Protein AF-A0A8X7CU73-F1 (afdb_monomer)

Radius of gyration: 29.03 Å; Cα contacts (8 Å, |Δi|>4): 197; chains: 1; bounding box: 51×35×85 Å

InterPro domains:
  IPR000742 EGF-like domain [PS00022] (88-99)
  IPR000742 EGF-like domain [PS50026] (62-100)

Secondary structure (DSSP, 8-state):
------S-TTSSSTTSS--S-----THHHHHHHHHHHHHHHHHHHHHHHHHHHHHHHHHHHHTTB-SSGGGSGGG-EEEE-GGG-EEEEPPTTEESGGG-EEHHHHSHHHHT-S-TTEEEEEETTTTEEEEEESSTTEEEETTTTEEEE--

Structure (mmCIF, N/CA/C/O backbone):
data_AF-A0A8X7CU73-F1
#
_entry.id   AF-A0A8X7CU73-F1
#
loop_
_atom_site.group_PDB
_atom_site.id
_atom_site.type_symbol
_atom_site.label_atom_id
_atom_site.label_alt_id
_atom_site.label_comp_id
_atom_site.label_asym_id
_atom_site.label_entity_id
_atom_site.label_seq_id
_atom_site.pdbx_PDB_ins_code
_atom_site.Cartn_x
_atom_site.Cartn_y
_atom_site.Cartn_z
_atom_site.occupancy
_atom_site.B_iso_or_equiv
_atom_site.auth_seq_id
_atom_site.auth_comp_id
_atom_site.auth_asym_id
_atom_site.auth_atom_id
_atom_site.pdbx_PDB_model_num
ATOM 1 N N . MET A 1 1 ? -25.311 -23.211 -17.246 1.00 34.22 1 MET A N 1
ATOM 2 C CA . MET A 1 1 ? -26.170 -22.851 -18.395 1.00 34.22 1 MET A CA 1
ATOM 3 C C . MET A 1 1 ? -25.416 -21.879 -19.293 1.00 34.22 1 MET A C 1
ATOM 5 O O . MET A 1 1 ? -25.213 -20.735 -18.927 1.00 34.22 1 MET A O 1
ATOM 9 N N . THR A 1 2 ? -24.898 -22.429 -20.390 1.00 40.47 2 THR A N 1
ATOM 10 C CA . THR A 1 2 ? -24.797 -21.884 -21.756 1.00 40.47 2 THR A CA 1
ATOM 11 C C . THR A 1 2 ? -24.941 -20.373 -21.973 1.00 40.47 2 THR A C 1
ATOM 13 O O . THR A 1 2 ? -26.011 -19.825 -21.729 1.00 40.47 2 THR A O 1
ATOM 16 N N . ARG A 1 3 ? -23.939 -19.770 -22.636 1.00 36.81 3 ARG A N 1
ATOM 17 C CA . ARG A 1 3 ? -24.092 -19.099 -23.950 1.00 36.81 3 ARG A CA 1
ATOM 18 C C . ARG A 1 3 ? -22.731 -18.631 -24.509 1.00 36.81 3 ARG A C 1
ATOM 20 O O . ARG A 1 3 ? -22.297 -17.511 -24.293 1.00 36.81 3 ARG A O 1
ATOM 27 N N . LYS A 1 4 ? -22.077 -19.528 -25.262 1.00 43.75 4 LYS A N 1
ATOM 28 C CA . LYS A 1 4 ? -21.361 -19.181 -26.509 1.00 43.75 4 LYS A CA 1
ATOM 29 C C . LYS A 1 4 ? -22.428 -18.823 -27.547 1.00 43.75 4 LYS A C 1
ATOM 31 O O . LYS A 1 4 ? -23.429 -19.532 -27.531 1.00 43.75 4 LYS A O 1
ATOM 36 N N . ILE A 1 5 ? -22.202 -17.791 -28.376 1.00 42.88 5 ILE A N 1
ATOM 37 C CA . ILE A 1 5 ? -22.985 -17.248 -29.531 1.00 42.88 5 ILE A CA 1
ATOM 38 C C . ILE A 1 5 ? -22.740 -15.717 -29.436 1.00 42.88 5 ILE A C 1
ATOM 40 O O . ILE A 1 5 ? -23.030 -15.150 -28.395 1.00 42.88 5 ILE A O 1
ATOM 44 N N . PHE A 1 6 ? -22.157 -14.953 -30.368 1.00 39.16 6 PHE A N 1
ATOM 45 C CA . PHE A 1 6 ? -22.254 -14.985 -31.826 1.00 39.16 6 PHE A CA 1
ATOM 46 C C . PHE A 1 6 ? -21.357 -13.877 -32.427 1.00 39.16 6 PHE A C 1
ATOM 48 O O . PHE A 1 6 ? -21.824 -12.761 -32.606 1.00 39.16 6 PHE A O 1
ATOM 55 N N . VAL A 1 7 ? -20.080 -14.116 -32.733 1.00 41.81 7 VAL A N 1
ATOM 56 C CA . VAL A 1 7 ? -19.318 -13.175 -33.583 1.00 41.81 7 VAL A CA 1
ATOM 57 C C . VAL A 1 7 ? -18.258 -13.952 -34.357 1.00 41.81 7 VAL A C 1
ATOM 59 O O . VAL A 1 7 ? -17.127 -14.011 -33.906 1.00 41.81 7 VAL A O 1
ATOM 62 N N . HIS A 1 8 ? -18.626 -14.602 -35.470 1.00 37.03 8 HIS A N 1
ATOM 63 C CA . HIS A 1 8 ? -17.749 -14.718 -36.658 1.00 37.03 8 HIS A CA 1
ATOM 64 C C . HIS A 1 8 ? -18.391 -15.443 -37.862 1.00 37.03 8 HIS A C 1
ATOM 66 O O . HIS A 1 8 ? -17.722 -16.135 -38.624 1.00 37.03 8 HIS A O 1
ATOM 72 N N . THR A 1 9 ? -19.693 -15.283 -38.103 1.00 43.84 9 THR A N 1
ATOM 73 C CA . THR A 1 9 ? -20.352 -15.810 -39.317 1.00 43.84 9 THR A CA 1
ATOM 74 C C . THR A 1 9 ? -20.100 -14.977 -40.586 1.00 43.84 9 THR A C 1
ATOM 76 O O . THR A 1 9 ? -20.702 -15.252 -41.616 1.00 43.84 9 THR A O 1
ATOM 79 N N . CYS A 1 10 ? -19.166 -14.017 -40.573 1.00 44.50 10 CYS A N 1
ATOM 80 C CA . CYS A 1 10 ? -18.809 -13.224 -41.760 1.00 44.50 10 CYS A CA 1
ATOM 81 C C . CYS A 1 10 ? -17.566 -13.721 -42.525 1.00 44.50 10 CYS A C 1
ATOM 83 O O . CYS A 1 10 ? -17.290 -13.213 -43.606 1.00 44.50 10 CYS A O 1
ATOM 85 N N . ALA A 1 11 ? -16.818 -14.712 -42.024 1.00 43.53 11 ALA A N 1
ATOM 86 C CA . ALA A 1 11 ? -15.550 -15.122 -42.648 1.00 43.53 11 ALA A CA 1
ATOM 87 C C . ALA A 1 11 ? -15.681 -16.210 -43.736 1.00 43.53 11 ALA A C 1
ATOM 89 O O . ALA A 1 11 ? -14.751 -16.417 -44.508 1.00 43.53 11 ALA A O 1
ATOM 90 N N . PHE A 1 12 ? -16.819 -16.905 -43.827 1.00 45.16 12 PHE A N 1
ATOM 91 C CA . PHE A 1 12 ? -16.924 -18.117 -44.655 1.00 45.16 12 PHE A CA 1
ATOM 92 C C . PHE A 1 12 ? -17.413 -17.904 -46.096 1.00 45.16 12 PHE A C 1
ATOM 94 O O . PHE A 1 12 ? -17.335 -18.832 -46.895 1.00 45.16 12 PHE A O 1
ATOM 101 N N . VAL A 1 13 ? -17.871 -16.703 -46.470 1.00 44.31 13 VAL A N 1
ATOM 102 C CA . VAL A 1 13 ? -18.371 -16.439 -47.839 1.00 44.31 13 VAL A CA 1
ATOM 103 C C . VAL A 1 13 ? -17.338 -15.728 -48.726 1.00 44.31 13 VAL A C 1
ATOM 105 O O . VAL A 1 13 ? -17.433 -15.790 -49.947 1.00 44.31 13 VAL A O 1
ATOM 108 N N . PHE A 1 14 ? -16.279 -15.145 -48.157 1.00 40.78 14 PHE A N 1
ATOM 109 C CA . PHE A 1 14 ? -15.217 -14.506 -48.951 1.00 40.78 14 PHE A CA 1
ATOM 110 C C . PHE A 1 14 ? -14.142 -15.472 -49.480 1.00 40.78 14 PHE A C 1
ATOM 112 O O . PHE A 1 14 ? -13.338 -15.084 -50.323 1.00 40.78 14 PHE A O 1
ATOM 119 N N . LEU A 1 15 ? -14.145 -16.739 -49.050 1.00 44.41 15 LEU A N 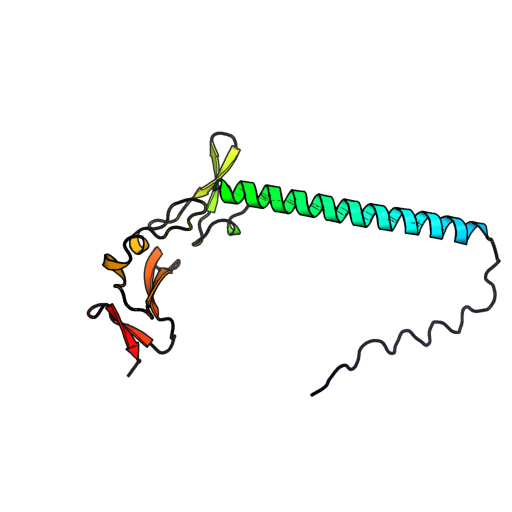1
ATOM 120 C CA . LEU A 1 15 ? -13.150 -17.736 -49.470 1.00 44.41 15 LEU A CA 1
ATOM 121 C C . LEU A 1 15 ? -13.500 -18.490 -50.768 1.00 44.41 15 LEU A C 1
ATOM 123 O O . LEU A 1 15 ? -12.673 -19.255 -51.252 1.00 44.41 15 LEU A O 1
ATOM 127 N N . PHE A 1 16 ? -14.676 -18.274 -51.370 1.00 42.41 16 PHE A N 1
ATOM 128 C CA . PHE A 1 16 ? -15.125 -19.075 -52.522 1.00 42.41 16 PHE A CA 1
ATOM 129 C C . PHE A 1 16 ? -14.980 -18.421 -53.909 1.00 42.41 16 PHE A C 1
ATOM 131 O O . PHE A 1 16 ? -15.326 -19.056 -54.900 1.00 42.41 16 PHE A O 1
ATOM 138 N N . VAL A 1 17 ? -14.440 -17.197 -54.029 1.00 45.66 17 VAL A N 1
ATOM 139 C CA . VAL A 1 17 ? -14.364 -16.484 -55.334 1.00 45.66 17 VAL A CA 1
ATOM 140 C C . VAL A 1 17 ? -12.932 -16.208 -55.828 1.00 45.66 17 VAL A C 1
ATOM 142 O O . VAL A 1 17 ? -12.753 -15.664 -56.908 1.00 45.66 17 VAL A O 1
ATOM 145 N N . ILE A 1 18 ? -11.885 -16.666 -55.133 1.00 47.06 18 ILE A N 1
ATOM 146 C CA . ILE A 1 18 ? -10.487 -16.517 -55.607 1.00 47.06 18 ILE A CA 1
ATOM 147 C C . ILE A 1 18 ? -9.844 -17.866 -55.974 1.00 47.06 18 ILE A C 1
ATOM 149 O O . ILE A 1 18 ? -8.642 -18.056 -55.840 1.00 47.06 18 ILE A O 1
ATOM 153 N N . SER A 1 19 ? -10.648 -18.835 -56.428 1.00 48.00 19 SER A N 1
ATOM 154 C CA . SER A 1 19 ? -10.191 -20.199 -56.752 1.00 48.00 19 SER A CA 1
ATOM 155 C C . SER A 1 19 ? -9.962 -20.453 -58.250 1.00 48.00 19 SER A C 1
ATOM 157 O O . SER A 1 19 ? -10.141 -21.567 -58.735 1.00 48.00 19 SER A O 1
ATOM 159 N N . GLN A 1 20 ? -9.576 -19.434 -59.020 1.00 51.44 20 GLN A N 1
ATOM 160 C CA . GLN A 1 20 ? -9.151 -19.614 -60.413 1.00 51.44 20 GLN A CA 1
ATOM 161 C C . GLN A 1 20 ? -8.046 -18.593 -60.737 1.00 51.44 20 GLN A C 1
ATOM 163 O O . GLN A 1 20 ? -8.340 -17.411 -60.889 1.00 51.44 20 GLN A O 1
ATOM 168 N N . ASN A 1 21 ? -6.804 -19.075 -60.888 1.00 48.81 21 ASN A N 1
ATOM 169 C CA . ASN A 1 21 ? -5.558 -18.367 -61.257 1.00 48.81 21 ASN A CA 1
ATOM 170 C C . ASN A 1 21 ? -4.620 -17.935 -60.116 1.00 48.81 21 ASN A C 1
ATOM 172 O O . ASN A 1 21 ? -4.291 -16.760 -59.973 1.00 48.81 21 ASN A O 1
ATOM 176 N N . ILE A 1 22 ? -4.085 -18.915 -59.381 1.00 52.06 22 ILE A N 1
ATOM 177 C CA . ILE A 1 22 ? -2.779 -18.766 -58.725 1.00 52.06 22 ILE A CA 1
ATOM 178 C C . ILE A 1 22 ? -1.753 -19.476 -59.623 1.00 52.06 22 ILE A C 1
ATOM 180 O O . ILE A 1 22 ? -1.839 -20.698 -59.760 1.00 52.06 22 ILE A O 1
ATOM 184 N N . PRO A 1 23 ? -0.806 -18.769 -60.265 1.00 43.00 23 PRO A N 1
ATOM 185 C CA . PRO A 1 23 ? 0.341 -19.428 -60.872 1.00 43.00 23 PRO A CA 1
ATOM 186 C C . PRO A 1 23 ? 1.142 -20.129 -59.769 1.00 43.00 23 PRO A C 1
ATOM 188 O O . PRO A 1 23 ? 1.604 -19.499 -58.818 1.00 43.00 23 PRO A O 1
ATOM 191 N N . THR A 1 24 ? 1.290 -21.447 -59.886 1.00 54.94 24 THR A N 1
ATOM 192 C CA . THR A 1 24 ? 2.177 -22.261 -59.055 1.00 54.94 24 THR A CA 1
ATOM 193 C C . THR A 1 24 ? 3.620 -21.820 -59.284 1.00 54.94 24 THR A C 1
ATOM 195 O O . THR A 1 24 ? 4.279 -22.288 -60.210 1.00 54.94 24 THR A O 1
ATOM 198 N N . SER A 1 25 ? 4.111 -20.908 -58.450 1.00 49.03 25 SER A N 1
ATOM 199 C CA . SER A 1 25 ? 5.540 -20.653 -58.304 1.00 49.03 25 SER A CA 1
ATOM 200 C C . SER A 1 25 ? 5.956 -21.195 -56.942 1.00 49.03 25 SER A C 1
ATOM 202 O O . SER A 1 25 ? 5.701 -20.567 -55.915 1.00 49.03 25 SER A O 1
ATOM 204 N N . GLY A 1 26 ? 6.541 -22.399 -56.932 1.00 51.88 26 GLY A N 1
ATOM 205 C CA . GLY A 1 26 ? 6.989 -23.103 -55.720 1.00 51.88 26 GLY A CA 1
ATOM 206 C C . GLY A 1 26 ? 7.908 -22.266 -54.822 1.00 51.88 26 GLY A C 1
ATOM 207 O O . GLY A 1 26 ? 7.916 -22.457 -53.618 1.00 51.88 26 GLY A O 1
ATOM 208 N N . ALA A 1 27 ? 8.557 -21.234 -55.368 1.00 50.91 27 ALA A N 1
ATOM 209 C CA . ALA A 1 27 ? 9.389 -20.306 -54.612 1.00 50.91 27 ALA A CA 1
ATOM 210 C C . ALA A 1 27 ? 8.642 -19.502 -53.523 1.00 50.91 27 ALA A C 1
ATOM 212 O O . ALA A 1 27 ? 9.286 -19.031 -52.592 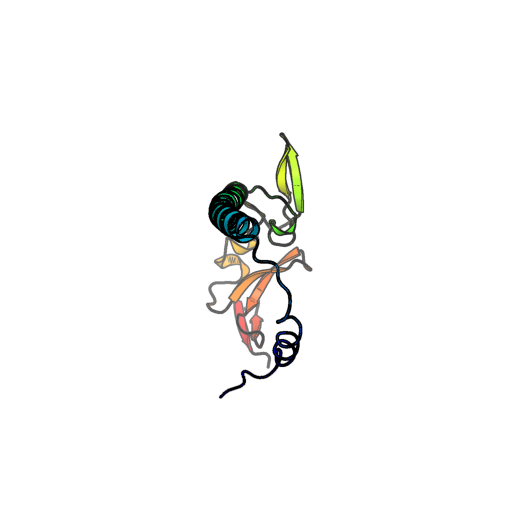1.00 50.91 27 ALA A O 1
ATOM 213 N N . LEU A 1 28 ? 7.317 -19.306 -53.595 1.00 49.19 28 LEU A N 1
ATOM 214 C CA . LEU A 1 28 ? 6.592 -18.568 -52.543 1.00 49.19 28 LEU A CA 1
ATOM 215 C C . LEU A 1 28 ? 6.317 -19.411 -51.284 1.00 49.19 28 LEU A C 1
ATOM 217 O O . LEU A 1 28 ? 6.188 -18.845 -50.202 1.00 49.19 28 LEU A O 1
ATOM 221 N N . ALA A 1 29 ? 6.219 -20.738 -51.420 1.00 54.62 29 ALA A N 1
ATOM 222 C CA . ALA A 1 29 ? 5.916 -21.640 -50.308 1.00 54.62 29 ALA A CA 1
ATOM 223 C C . ALA A 1 29 ? 7.157 -21.911 -49.441 1.00 54.62 29 ALA A C 1
ATOM 225 O O . ALA A 1 29 ? 7.067 -21.813 -48.220 1.00 54.62 29 ALA A O 1
ATOM 226 N N . ASP A 1 30 ? 8.323 -22.131 -50.061 1.00 55.38 30 ASP A N 1
ATOM 227 C CA . ASP A 1 30 ? 9.597 -22.318 -49.348 1.00 55.38 30 ASP A CA 1
ATOM 228 C C . ASP A 1 30 ? 9.980 -21.094 -48.491 1.00 55.38 30 ASP A C 1
ATOM 230 O O . ASP A 1 30 ? 10.398 -21.226 -47.342 1.00 55.38 30 ASP A O 1
ATOM 234 N N . ASN A 1 31 ? 9.758 -19.876 -49.003 1.00 61.31 31 ASN A N 1
ATOM 235 C CA . ASN A 1 31 ? 10.042 -18.643 -48.255 1.00 61.31 31 ASN A CA 1
ATOM 236 C C . ASN A 1 31 ? 9.087 -18.418 -47.065 1.00 61.31 31 ASN A C 1
ATOM 238 O O . ASN A 1 31 ? 9.458 -17.764 -46.089 1.00 61.31 31 ASN A O 1
ATOM 242 N N . LEU A 1 32 ? 7.857 -18.936 -47.136 1.00 64.19 32 LEU A N 1
ATOM 243 C CA . LEU A 1 32 ? 6.865 -18.814 -46.066 1.00 64.19 32 LEU A CA 1
ATOM 244 C C . LEU A 1 32 ? 7.151 -19.792 -44.918 1.00 64.19 32 LEU A C 1
ATOM 246 O O . LEU A 1 32 ? 7.000 -19.425 -43.751 1.00 64.19 32 LEU A O 1
ATOM 250 N N . GLU A 1 33 ? 7.602 -21.005 -45.237 1.00 68.44 33 GLU A N 1
ATOM 251 C CA . GLU A 1 33 ? 7.992 -22.006 -44.239 1.00 68.44 33 GLU A CA 1
ATOM 252 C C . GLU A 1 33 ? 9.257 -21.570 -43.477 1.00 68.44 33 GLU A C 1
ATOM 254 O O . GLU A 1 33 ? 9.290 -21.620 -42.242 1.00 68.44 33 GLU A O 1
ATOM 259 N N . GLU A 1 34 ? 10.246 -20.999 -44.178 1.00 69.12 34 GLU A N 1
ATOM 260 C CA . GLU A 1 34 ? 11.437 -20.422 -43.540 1.00 69.12 34 GLU A CA 1
ATOM 261 C C . GLU A 1 34 ? 11.097 -19.203 -42.657 1.00 69.12 34 GLU A C 1
ATOM 263 O O . GLU A 1 34 ? 11.635 -19.054 -41.554 1.00 69.12 34 GLU A O 1
ATOM 268 N N . ALA A 1 35 ? 10.169 -18.343 -43.091 1.00 73.12 35 ALA A N 1
ATOM 269 C CA . ALA A 1 35 ? 9.705 -17.208 -42.293 1.00 73.12 35 ALA A CA 1
ATOM 270 C C . ALA A 1 35 ? 8.949 -17.657 -41.028 1.00 73.12 35 ALA A C 1
ATOM 272 O O . ALA A 1 35 ? 9.189 -17.114 -39.948 1.00 73.12 35 ALA A O 1
ATOM 273 N N . SER A 1 36 ? 8.091 -18.678 -41.130 1.00 79.50 36 SER A N 1
ATOM 274 C CA . SER A 1 36 ? 7.341 -19.213 -39.985 1.00 79.50 36 SER A CA 1
ATOM 275 C C . SER A 1 36 ? 8.258 -19.827 -38.925 1.00 79.50 36 SER A C 1
ATOM 277 O O . SER A 1 36 ? 8.024 -19.645 -37.729 1.00 79.50 36 SER A O 1
ATOM 279 N N . SER A 1 37 ? 9.328 -20.515 -39.338 1.00 83.44 37 SER A N 1
ATOM 280 C CA . SER A 1 37 ? 10.307 -21.073 -38.399 1.00 83.44 37 SER A CA 1
ATOM 281 C C . SER A 1 37 ? 11.072 -19.981 -37.646 1.00 83.44 37 SER A C 1
ATOM 283 O O . SER A 1 37 ? 11.320 -20.124 -36.449 1.00 83.44 37 SER A O 1
ATOM 285 N N . LYS A 1 38 ? 11.430 -18.880 -38.318 1.00 88.00 38 LYS A N 1
ATOM 286 C CA . LYS A 1 38 ? 12.128 -17.747 -37.686 1.00 88.00 38 LYS A CA 1
ATOM 287 C C . LYS A 1 38 ? 11.233 -16.992 -36.699 1.00 88.00 38 LYS A C 1
ATOM 289 O O . LYS A 1 38 ? 11.726 -16.553 -35.663 1.00 88.00 38 LYS A O 1
ATOM 294 N N . ILE A 1 39 ? 9.932 -16.881 -36.985 1.00 86.00 39 ILE A N 1
ATOM 295 C CA . ILE A 1 39 ? 8.952 -16.256 -36.080 1.00 86.00 39 ILE A CA 1
ATOM 296 C C . ILE A 1 39 ? 8.835 -17.047 -34.770 1.00 86.00 39 ILE A C 1
ATOM 298 O O . ILE A 1 39 ? 8.900 -16.447 -33.704 1.00 86.00 39 ILE A O 1
ATOM 302 N N . SER A 1 40 ? 8.763 -18.380 -34.828 1.00 85.25 40 SER A N 1
ATOM 303 C CA . SER A 1 40 ? 8.662 -19.212 -33.617 1.00 85.25 40 SER A CA 1
ATOM 304 C C . SER A 1 40 ? 9.886 -19.087 -32.695 1.00 85.25 40 SER A C 1
ATOM 306 O O . SER A 1 40 ? 9.739 -19.010 -31.476 1.00 85.25 40 SER A O 1
ATOM 308 N N . ILE A 1 41 ? 11.095 -19.003 -33.263 1.00 85.00 41 ILE A N 1
ATOM 309 C CA . ILE A 1 41 ? 12.327 -18.773 -32.485 1.00 85.00 41 ILE A CA 1
ATOM 310 C C . ILE A 1 41 ? 12.306 -17.378 -31.843 1.00 85.00 41 ILE A C 1
ATOM 312 O O . ILE A 1 41 ? 12.693 -17.221 -30.685 1.00 85.00 41 ILE A O 1
ATOM 316 N N . LEU A 1 42 ? 11.832 -16.367 -32.576 1.00 85.56 42 LEU A N 1
ATOM 317 C CA . LEU A 1 42 ? 11.724 -15.002 -32.068 1.00 85.56 42 LEU A CA 1
ATOM 318 C C . LEU A 1 42 ? 10.725 -14.900 -30.905 1.00 85.56 42 LEU A C 1
ATOM 320 O O . LEU A 1 42 ? 11.029 -14.245 -29.914 1.00 85.56 42 LEU A O 1
ATOM 324 N N . GLU A 1 43 ? 9.575 -15.572 -30.989 1.00 84.06 43 GLU A N 1
ATOM 325 C CA . GLU A 1 43 ? 8.589 -15.620 -29.898 1.00 84.06 43 GLU A CA 1
ATOM 326 C C . GLU A 1 43 ? 9.171 -16.248 -28.622 1.00 84.06 43 GLU A C 1
ATOM 328 O O . GLU A 1 43 ? 8.961 -15.715 -27.534 1.00 84.06 43 GLU A O 1
ATOM 333 N N . SER A 1 44 ? 9.970 -17.315 -28.750 1.00 79.50 44 SER A N 1
ATOM 334 C CA . SER A 1 44 ? 10.657 -17.942 -27.610 1.00 79.50 44 SER A CA 1
ATOM 335 C C . SER A 1 44 ? 11.658 -16.995 -26.938 1.00 79.50 44 SER A C 1
ATOM 337 O O . SER A 1 44 ? 11.681 -16.890 -25.715 1.00 79.50 44 SER A O 1
ATOM 339 N N . LEU A 1 45 ? 12.459 -16.271 -27.725 1.00 80.31 45 LEU A N 1
ATOM 340 C CA . LEU A 1 45 ? 13.430 -15.302 -27.200 1.00 80.31 45 LEU A CA 1
ATOM 341 C C . LEU A 1 45 ? 12.747 -14.086 -26.554 1.00 80.31 45 LEU A C 1
ATOM 343 O O . LEU A 1 45 ? 13.274 -13.500 -25.608 1.00 80.31 45 LEU A O 1
ATOM 347 N N . ILE A 1 46 ? 11.582 -13.676 -27.063 1.00 84.00 46 ILE A N 1
ATOM 348 C CA . ILE A 1 46 ? 10.780 -12.604 -26.459 1.00 84.00 46 ILE A CA 1
ATOM 349 C C . ILE A 1 46 ? 10.270 -13.030 -25.076 1.00 84.00 46 ILE A C 1
ATOM 351 O O . ILE A 1 46 ? 10.303 -12.217 -24.151 1.00 84.00 46 ILE A O 1
ATOM 355 N N . ASP A 1 47 ? 9.838 -14.282 -24.917 1.00 81.62 47 ASP A N 1
ATOM 356 C CA . ASP A 1 47 ? 9.352 -14.796 -23.632 1.00 81.62 47 ASP A CA 1
ATOM 357 C C . ASP A 1 47 ? 10.470 -14.835 -22.574 1.00 81.62 47 ASP A C 1
ATOM 359 O O . ASP A 1 47 ? 10.291 -14.326 -21.467 1.00 81.62 47 ASP A O 1
ATOM 363 N N . GLU A 1 48 ? 11.671 -15.301 -22.938 1.00 78.56 48 GLU A N 1
ATOM 364 C CA . GLU A 1 48 ? 12.838 -15.290 -22.038 1.00 78.56 48 GLU A CA 1
ATOM 365 C C . GLU A 1 48 ? 13.230 -13.866 -21.606 1.00 78.56 48 GLU A C 1
ATOM 367 O O . GLU A 1 48 ? 13.472 -13.611 -20.423 1.00 78.56 48 GLU A O 1
ATOM 372 N N . ASN A 1 49 ? 13.234 -12.909 -22.538 1.00 76.50 49 ASN A N 1
ATOM 373 C CA . ASN A 1 49 ? 13.540 -11.509 -22.229 1.00 76.50 49 ASN A CA 1
ATOM 374 C C . ASN A 1 49 ? 12.487 -10.856 -21.321 1.00 76.50 49 ASN A C 1
ATOM 376 O O . ASN A 1 49 ? 12.824 -10.007 -20.493 1.00 76.50 49 ASN A O 1
ATOM 380 N N . ARG A 1 50 ? 11.218 -11.261 -21.434 1.00 87.88 50 ARG A N 1
ATOM 381 C CA . ARG A 1 50 ? 10.151 -10.780 -20.550 1.00 87.88 50 ARG A CA 1
ATOM 382 C C . ARG A 1 50 ? 10.388 -11.208 -19.103 1.00 87.88 50 ARG A C 1
ATOM 384 O O . ARG A 1 50 ? 10.241 -10.390 -18.200 1.00 87.88 50 ARG A O 1
ATOM 391 N N . VAL A 1 51 ? 10.794 -12.459 -18.887 1.00 88.69 51 VAL A N 1
ATOM 392 C CA . VAL A 1 51 ? 11.097 -12.977 -17.543 1.00 88.69 51 VAL A CA 1
ATOM 393 C C . VAL A 1 51 ? 12.223 -12.175 -16.887 1.00 88.69 51 VAL A C 1
ATOM 395 O O . VAL A 1 51 ? 12.137 -11.856 -15.702 1.00 88.69 51 VAL A O 1
ATOM 398 N N . ILE A 1 52 ? 13.253 -11.808 -17.653 1.00 85.62 52 ILE A N 1
ATOM 399 C CA . ILE A 1 52 ? 14.370 -10.986 -17.163 1.00 85.62 52 ILE A CA 1
ATOM 400 C C . ILE A 1 52 ? 13.876 -9.603 -16.723 1.00 85.62 52 ILE A C 1
ATOM 402 O O . ILE A 1 52 ? 14.193 -9.178 -15.615 1.00 85.62 52 ILE A O 1
ATOM 406 N N . HIS A 1 53 ? 13.045 -8.941 -17.530 1.00 84.38 53 HIS A N 1
ATOM 407 C CA . HIS A 1 53 ? 12.482 -7.635 -17.177 1.00 84.38 53 HIS A CA 1
ATOM 408 C C . HIS A 1 53 ? 11.640 -7.693 -15.887 1.00 84.38 53 HIS A C 1
ATOM 410 O O . HIS A 1 53 ? 11.787 -6.854 -14.997 1.00 84.38 53 HIS A O 1
ATOM 416 N N . ASP A 1 54 ? 10.793 -8.718 -15.747 1.00 86.44 54 ASP A N 1
ATOM 417 C CA . ASP A 1 54 ? 9.964 -8.908 -14.550 1.00 86.44 54 ASP A CA 1
ATOM 418 C C . ASP A 1 54 ? 10.823 -9.177 -13.291 1.00 86.44 54 ASP A C 1
ATOM 420 O O . ASP A 1 54 ? 10.491 -8.737 -12.181 1.00 86.44 54 ASP A O 1
ATOM 424 N N . LEU A 1 55 ? 11.956 -9.873 -13.450 1.00 88.44 55 LEU A N 1
ATOM 425 C CA . LEU A 1 55 ? 12.940 -10.108 -12.387 1.00 88.44 55 LEU A CA 1
ATOM 426 C C . LEU A 1 55 ? 13.649 -8.816 -11.969 1.00 88.44 55 LEU A C 1
ATOM 428 O O . LEU A 1 55 ? 13.745 -8.543 -10.771 1.00 88.44 55 LEU A O 1
ATOM 432 N N . GLU A 1 56 ? 14.121 -8.017 -12.924 1.00 88.94 56 GLU A N 1
ATOM 433 C CA . GLU A 1 56 ? 14.789 -6.738 -12.652 1.00 88.94 56 GLU A CA 1
ATOM 434 C C . GLU A 1 56 ? 13.867 -5.779 -11.888 1.00 88.94 56 GLU A C 1
ATOM 436 O O . GLU A 1 56 ? 14.265 -5.211 -10.866 1.00 88.94 56 GLU A O 1
ATOM 441 N N . GLU A 1 57 ? 12.604 -5.667 -12.309 1.00 87.50 57 GLU A N 1
ATOM 442 C CA . GLU A 1 57 ? 11.595 -4.865 -11.609 1.00 87.50 57 GLU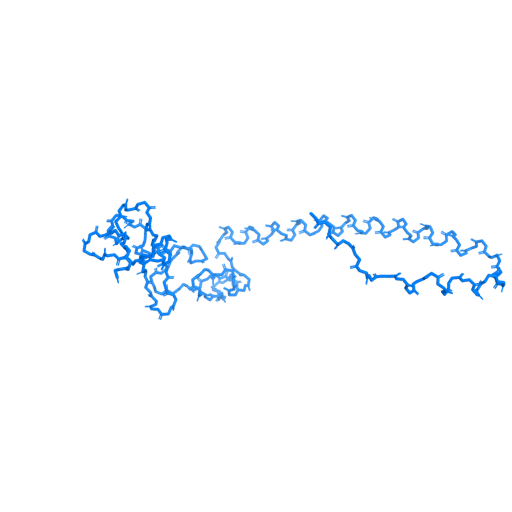 A CA 1
ATOM 443 C C . GLU A 1 57 ? 11.357 -5.370 -10.177 1.00 87.50 57 GLU A C 1
ATOM 445 O O . GLU A 1 57 ? 11.274 -4.585 -9.225 1.00 87.50 57 GLU A O 1
ATOM 450 N N . SER A 1 58 ? 11.288 -6.689 -10.001 1.00 88.12 58 SER A N 1
ATOM 451 C CA . SER A 1 58 ? 11.095 -7.308 -8.688 1.00 88.12 58 SER A CA 1
ATOM 452 C C . SER A 1 58 ? 12.269 -7.040 -7.741 1.00 88.12 58 SER A C 1
ATOM 454 O O . SER A 1 58 ? 12.052 -6.774 -6.556 1.00 88.12 58 SER A O 1
ATOM 456 N N . VAL A 1 59 ? 13.505 -7.066 -8.250 1.00 90.31 59 VAL A N 1
ATOM 457 C CA . VAL A 1 59 ? 14.719 -6.766 -7.473 1.00 90.31 59 VAL A CA 1
ATOM 458 C C . VAL A 1 59 ? 14.758 -5.294 -7.062 1.00 90.31 59 VAL A C 1
ATOM 460 O O . VAL A 1 59 ? 15.006 -5.001 -5.891 1.00 90.31 59 VAL A O 1
ATOM 463 N N . LEU A 1 60 ? 14.441 -4.371 -7.975 1.00 89.69 60 LEU A N 1
ATOM 464 C CA . LEU A 1 60 ? 14.331 -2.938 -7.667 1.00 89.69 60 LEU A CA 1
ATOM 465 C C . LEU A 1 60 ? 13.339 -2.699 -6.517 1.00 89.69 60 LEU A C 1
ATOM 467 O O . LEU A 1 60 ? 13.673 -2.055 -5.519 1.00 89.69 60 LEU A O 1
ATOM 471 N N . LYS A 1 61 ? 12.148 -3.303 -6.600 1.00 90.50 61 LYS A N 1
ATOM 472 C CA . LYS A 1 61 ? 11.108 -3.194 -5.562 1.00 90.50 61 L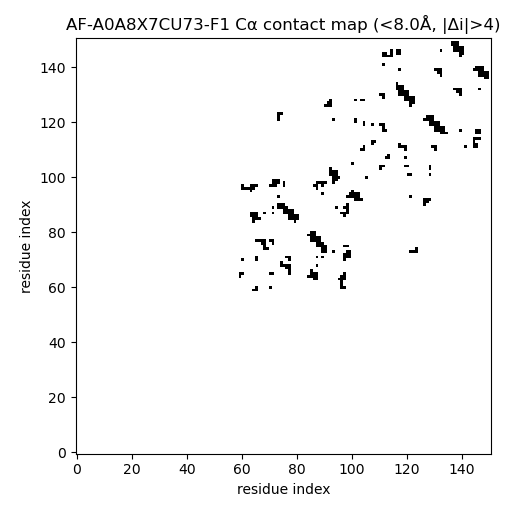YS A CA 1
ATOM 473 C C . LYS A 1 61 ? 11.524 -3.824 -4.235 1.00 90.50 61 LYS A C 1
ATOM 475 O O . LYS A 1 61 ? 11.160 -3.305 -3.176 1.00 90.50 61 LYS A O 1
ATOM 480 N N . ALA A 1 62 ? 12.273 -4.925 -4.266 1.00 88.31 62 ALA A N 1
ATOM 481 C CA . ALA A 1 62 ? 12.824 -5.553 -3.066 1.00 88.31 62 ALA A CA 1
ATOM 482 C C . ALA A 1 62 ? 13.852 -4.649 -2.364 1.00 88.31 62 ALA A C 1
ATOM 484 O O . ALA A 1 62 ? 13.884 -4.610 -1.134 1.00 88.31 62 ALA A O 1
ATOM 485 N N . ASN A 1 63 ? 14.608 -3.862 -3.132 1.00 88.81 63 ASN A N 1
ATOM 486 C CA . ASN A 1 63 ? 15.557 -2.870 -2.622 1.00 88.81 63 ASN A CA 1
ATOM 487 C C . ASN A 1 63 ? 14.897 -1.547 -2.189 1.00 88.81 63 ASN A C 1
ATOM 489 O O . ASN A 1 63 ? 15.593 -0.632 -1.763 1.00 88.81 63 ASN A O 1
ATOM 493 N N . GLY A 1 64 ? 13.568 -1.426 -2.279 1.00 88.88 64 GLY A N 1
ATOM 494 C CA . GLY A 1 64 ? 12.841 -0.203 -1.923 1.00 88.88 64 GLY A CA 1
ATOM 495 C C . GLY A 1 64 ? 12.863 0.886 -2.997 1.00 88.88 64 GLY A C 1
ATOM 496 O O . GLY A 1 64 ? 12.397 1.996 -2.737 1.00 88.88 64 GLY A O 1
ATOM 497 N N . GLN A 1 65 ? 13.354 0.563 -4.194 1.00 94.19 65 GLN A N 1
ATOM 498 C CA . GLN A 1 65 ? 13.387 1.471 -5.332 1.00 94.19 65 GLN A CA 1
ATOM 499 C C . GLN A 1 65 ? 12.083 1.419 -6.128 1.00 94.19 65 GLN A C 1
ATOM 501 O O . GLN A 1 65 ? 11.390 0.400 -6.166 1.00 94.19 65 GLN A O 1
ATOM 506 N N . CYS A 1 66 ? 11.767 2.521 -6.799 1.00 95.31 66 CYS A N 1
ATOM 507 C CA . CYS A 1 66 ? 10.551 2.682 -7.592 1.00 95.31 66 CYS A CA 1
ATOM 508 C C . CYS A 1 66 ? 10.873 3.196 -8.998 1.00 95.31 66 CYS A C 1
ATOM 510 O O . CYS A 1 66 ? 11.865 3.889 -9.205 1.00 95.31 66 CYS A O 1
ATOM 512 N N . ASN A 1 67 ? 10.015 2.903 -9.971 1.00 93.06 67 ASN A N 1
ATOM 513 C CA . ASN A 1 67 ? 10.106 3.485 -11.311 1.00 93.06 67 ASN A CA 1
ATOM 514 C C . ASN A 1 67 ? 9.067 4.588 -11.520 1.00 93.06 67 ASN A C 1
ATOM 516 O O . ASN A 1 67 ? 9.345 5.569 -12.220 1.00 93.06 67 ASN A O 1
ATOM 520 N N . GLN A 1 68 ? 7.904 4.431 -10.885 1.00 94.56 68 GLN A N 1
ATOM 521 C CA . GLN A 1 68 ? 6.743 5.308 -10.983 1.00 94.56 68 GLN A CA 1
ATOM 522 C C . GLN A 1 68 ? 5.998 5.404 -9.645 1.00 94.56 68 GLN A C 1
ATOM 524 O O . GLN A 1 68 ? 6.108 4.524 -8.794 1.00 94.56 68 GLN A O 1
ATOM 529 N N . ASP A 1 69 ? 5.189 6.452 -9.469 1.00 95.06 69 ASP A N 1
ATOM 530 C CA . ASP A 1 69 ? 4.444 6.707 -8.223 1.00 95.06 69 ASP A CA 1
ATOM 531 C C . ASP A 1 69 ? 3.557 5.530 -7.788 1.00 95.06 69 ASP A C 1
ATOM 533 O O . ASP A 1 69 ? 3.368 5.306 -6.597 1.00 95.06 69 ASP A O 1
ATOM 537 N N . SER A 1 70 ? 3.038 4.735 -8.731 1.00 93.62 70 SER A N 1
ATOM 538 C CA . SER A 1 70 ? 2.196 3.576 -8.404 1.00 93.62 70 SER A CA 1
ATOM 539 C C . SER A 1 70 ? 2.952 2.417 -7.750 1.00 93.62 70 SER A C 1
ATOM 541 O O . SER A 1 70 ? 2.311 1.508 -7.228 1.00 93.62 70 SER A O 1
ATOM 543 N N . ASP A 1 71 ? 4.288 2.416 -7.794 1.00 94.31 71 ASP A N 1
ATOM 544 C CA . ASP A 1 71 ? 5.102 1.446 -7.055 1.00 94.31 71 ASP A CA 1
ATOM 545 C C . ASP A 1 71 ? 5.120 1.759 -5.550 1.00 94.31 71 ASP A C 1
ATOM 547 O O . ASP A 1 71 ? 5.357 0.871 -4.727 1.00 94.31 71 ASP A O 1
ATOM 551 N N . CYS A 1 72 ? 4.847 3.016 -5.189 1.00 95.69 72 CYS A N 1
ATOM 552 C CA . CYS A 1 72 ? 4.793 3.493 -3.819 1.00 95.69 72 CYS A CA 1
ATOM 553 C C . CYS A 1 72 ? 3.399 3.271 -3.219 1.00 95.69 72 CYS A C 1
ATOM 555 O O . CYS A 1 72 ? 2.370 3.677 -3.763 1.00 95.69 72 CYS A O 1
ATOM 557 N N . TYR A 1 73 ? 3.353 2.659 -2.040 1.00 95.38 73 TYR A N 1
ATOM 558 C CA . TYR A 1 73 ? 2.111 2.434 -1.310 1.00 95.38 73 TYR A CA 1
ATOM 559 C C . TYR A 1 73 ? 1.606 3.732 -0.679 1.00 95.38 73 TYR A C 1
ATOM 561 O O . TYR A 1 73 ? 2.340 4.707 -0.515 1.00 95.38 73 TYR A O 1
ATOM 569 N N . HIS A 1 74 ? 0.318 3.740 -0.322 1.00 94.94 74 HIS A N 1
ATOM 570 C CA . HIS A 1 74 ? -0.314 4.833 0.425 1.00 94.94 74 HIS A CA 1
ATOM 571 C C . HIS A 1 74 ? -0.172 6.220 -0.234 1.00 94.94 74 HIS A C 1
ATOM 573 O O . HIS A 1 74 ? -0.132 7.241 0.451 1.00 94.94 74 HIS A O 1
ATOM 579 N N . ALA A 1 75 ? -0.139 6.252 -1.573 1.00 94.00 75 ALA A N 1
ATOM 580 C CA . ALA A 1 75 ? 0.044 7.463 -2.373 1.00 94.00 75 ALA A CA 1
ATOM 581 C C . ALA A 1 75 ? 1.344 8.227 -2.043 1.00 94.00 75 ALA A C 1
ATOM 583 O O . ALA A 1 75 ? 1.342 9.466 -2.015 1.00 94.00 75 ALA A O 1
ATOM 584 N N . GLY A 1 76 ? 2.424 7.486 -1.768 1.00 94.69 76 GLY A N 1
ATOM 585 C CA . GLY A 1 76 ? 3.791 8.006 -1.799 1.00 94.69 76 GLY A CA 1
ATOM 586 C C . GLY A 1 76 ? 4.209 8.412 -3.215 1.00 94.69 76 GLY A C 1
ATOM 587 O O . GLY A 1 76 ? 3.558 8.042 -4.193 1.00 94.69 76 GLY A O 1
ATOM 588 N N . LYS A 1 77 ? 5.281 9.197 -3.322 1.00 96.19 77 LYS A N 1
ATOM 589 C CA . LYS A 1 77 ? 5.793 9.696 -4.608 1.00 96.19 77 LYS A CA 1
ATOM 590 C C . LYS A 1 77 ? 7.130 9.068 -4.931 1.00 96.19 77 LYS A C 1
ATOM 592 O O . LYS A 1 77 ? 7.999 9.025 -4.069 1.00 96.19 77 LYS A O 1
ATOM 597 N N . CYS A 1 78 ? 7.316 8.628 -6.163 1.00 96.88 78 CYS A N 1
ATOM 598 C CA . CYS A 1 78 ? 8.597 8.125 -6.611 1.00 96.88 78 CYS A CA 1
ATOM 599 C C . CYS A 1 78 ? 9.495 9.299 -7.004 1.00 96.88 78 CYS A C 1
ATOM 601 O O . CYS A 1 78 ? 9.222 10.003 -7.978 1.00 96.88 78 CYS A O 1
ATOM 603 N N . VAL A 1 79 ? 10.559 9.531 -6.239 1.00 96.12 79 VAL A N 1
ATOM 604 C CA . VAL A 1 79 ? 11.457 10.674 -6.438 1.00 96.12 79 VAL A CA 1
ATOM 605 C C . VAL A 1 79 ? 12.892 10.206 -6.619 1.00 96.12 79 VAL A C 1
ATOM 607 O O . VAL A 1 79 ? 13.338 9.255 -5.980 1.00 96.12 79 VAL A O 1
ATOM 610 N N . THR A 1 80 ? 13.639 10.895 -7.477 1.00 95.44 80 THR A N 1
ATOM 611 C CA . THR A 1 80 ? 15.080 10.673 -7.610 1.00 95.44 80 THR A CA 1
ATOM 612 C C . THR A 1 80 ? 15.799 11.261 -6.395 1.00 95.44 80 THR A C 1
ATOM 614 O O . THR A 1 80 ? 15.642 12.443 -6.082 1.00 95.44 80 THR A O 1
ATOM 617 N N . LYS A 1 81 ? 16.561 10.421 -5.698 1.00 90.50 81 LYS A N 1
ATOM 618 C CA . LYS A 1 81 ? 17.439 10.757 -4.574 1.00 90.50 81 LYS A CA 1
ATOM 619 C C . LYS A 1 81 ? 18.891 10.854 -5.059 1.00 90.50 81 LYS A C 1
ATOM 621 O O . LYS A 1 81 ? 19.159 10.914 -6.259 1.00 90.50 81 LYS A O 1
ATOM 626 N N . GLU A 1 82 ? 19.837 10.934 -4.128 1.00 89.50 82 GLU A N 1
ATOM 627 C CA . GLU A 1 82 ? 21.263 10.968 -4.462 1.00 89.50 82 GLU A CA 1
ATOM 628 C C . GLU A 1 82 ? 21.690 9.719 -5.254 1.00 89.50 82 GLU A C 1
ATOM 630 O O . GLU A 1 82 ? 21.156 8.627 -5.062 1.00 89.50 82 GLU A O 1
ATOM 635 N N . ASN A 1 83 ? 22.677 9.886 -6.139 1.00 89.00 83 ASN A N 1
ATOM 636 C CA . ASN A 1 83 ? 23.188 8.842 -7.040 1.00 89.00 83 ASN A CA 1
ATOM 637 C C . ASN A 1 83 ? 22.170 8.316 -8.074 1.00 89.00 83 ASN A C 1
ATOM 639 O O . ASN A 1 83 ? 22.266 7.162 -8.483 1.00 89.00 83 ASN A O 1
ATOM 643 N N . ASP A 1 84 ? 21.193 9.137 -8.478 1.00 89.56 84 ASP A N 1
ATOM 644 C CA . ASP A 1 84 ? 20.164 8.794 -9.477 1.00 89.56 84 ASP A CA 1
ATOM 645 C C . ASP A 1 84 ? 19.269 7.597 -9.089 1.00 89.56 84 ASP A C 1
ATOM 647 O O . ASP A 1 84 ? 18.545 7.030 -9.912 1.00 89.56 84 ASP A O 1
ATOM 651 N N . ILE A 1 85 ? 19.269 7.232 -7.805 1.00 90.12 85 ILE A N 1
ATOM 652 C CA . ILE A 1 85 ? 18.428 6.176 -7.244 1.00 90.12 85 ILE A CA 1
ATOM 653 C C . ILE A 1 85 ? 17.024 6.744 -7.043 1.00 90.12 85 ILE A C 1
ATOM 655 O O . ILE A 1 85 ? 16.835 7.747 -6.360 1.00 90.12 85 ILE A O 1
ATOM 659 N N . LYS A 1 86 ? 16.016 6.095 -7.621 1.00 94.69 86 LYS A N 1
ATOM 660 C CA . LYS A 1 86 ? 14.613 6.440 -7.388 1.00 94.69 86 LYS A CA 1
ATOM 661 C C . LYS A 1 86 ? 14.071 5.709 -6.165 1.00 94.69 86 LYS A C 1
ATOM 663 O O . LYS A 1 86 ? 14.074 4.480 -6.134 1.00 94.69 86 LYS A O 1
ATOM 668 N N . GLU A 1 87 ? 13.563 6.459 -5.195 1.00 94.75 87 GLU A N 1
ATOM 669 C CA . GLU A 1 87 ? 12.980 5.933 -3.959 1.00 94.75 87 GLU A CA 1
ATOM 670 C C . GLU A 1 87 ? 11.629 6.588 -3.671 1.00 94.75 87 GLU A C 1
ATOM 672 O O . GLU A 1 87 ? 11.345 7.710 -4.099 1.00 94.75 87 GLU A O 1
ATOM 677 N N . CYS A 1 88 ? 10.787 5.891 -2.914 1.00 96.31 88 CYS A N 1
ATOM 678 C CA . CYS A 1 88 ? 9.502 6.436 -2.507 1.00 96.31 88 CYS A CA 1
ATOM 679 C C . CYS A 1 88 ? 9.662 7.461 -1.379 1.00 96.31 88 CYS A C 1
ATOM 681 O O . CYS A 1 88 ? 10.127 7.149 -0.285 1.00 96.31 88 CYS A O 1
ATOM 683 N N . GLU A 1 89 ? 9.202 8.681 -1.622 1.00 95.69 89 GLU A N 1
ATOM 684 C CA . GLU A 1 89 ? 8.930 9.674 -0.596 1.00 95.69 89 GLU A CA 1
ATOM 685 C C . GLU A 1 89 ? 7.570 9.380 0.049 1.00 95.69 89 GLU A C 1
ATOM 687 O O . GLU A 1 89 ? 6.511 9.488 -0.582 1.00 95.69 89 GLU A O 1
ATOM 692 N N . CYS A 1 90 ? 7.617 8.962 1.313 1.00 95.44 90 CYS A N 1
ATOM 693 C CA . CYS A 1 90 ? 6.447 8.539 2.071 1.00 95.44 90 CYS A CA 1
ATOM 694 C C . CYS A 1 90 ? 5.673 9.714 2.659 1.00 95.44 90 CYS A C 1
ATOM 696 O O . CYS A 1 90 ? 6.234 10.751 3.010 1.00 95.44 90 CYS A O 1
ATOM 698 N N . ARG A 1 91 ? 4.360 9.526 2.807 1.00 94.25 91 ARG A N 1
ATOM 699 C CA . ARG A 1 91 ? 3.515 10.466 3.546 1.00 94.25 91 ARG A CA 1
ATOM 700 C C . ARG A 1 91 ? 3.749 10.317 5.043 1.00 94.25 91 ARG A C 1
ATOM 702 O O . ARG A 1 91 ? 4.110 9.240 5.518 1.00 94.25 91 ARG A O 1
ATOM 709 N N . ASN A 1 92 ? 3.470 11.380 5.791 1.00 93.25 92 ASN A N 1
ATOM 710 C CA . ASN A 1 92 ? 3.537 11.342 7.248 1.00 93.25 92 ASN A CA 1
ATOM 711 C C . ASN A 1 92 ? 2.687 10.189 7.811 1.00 93.25 92 ASN A C 1
ATOM 713 O O . ASN A 1 92 ? 1.533 10.013 7.426 1.00 93.25 92 ASN A O 1
ATOM 717 N N . GLY A 1 93 ? 3.269 9.417 8.731 1.00 90.56 93 GLY A N 1
ATOM 718 C CA . GLY A 1 93 ? 2.641 8.228 9.317 1.00 90.56 93 GLY A CA 1
ATOM 719 C C . GLY A 1 93 ? 2.802 6.948 8.489 1.00 90.56 93 GLY A C 1
ATOM 720 O O . GLY A 1 93 ? 2.206 5.925 8.841 1.00 90.56 93 GLY A O 1
ATOM 721 N N . THR A 1 94 ? 3.583 6.994 7.405 1.00 94.75 94 THR A N 1
ATOM 722 C CA . THR A 1 94 ? 4.005 5.817 6.639 1.00 94.75 94 THR A CA 1
ATOM 723 C C . THR A 1 94 ? 5.519 5.779 6.475 1.00 94.75 94 THR A C 1
ATOM 725 O O . THR A 1 94 ? 6.166 6.820 6.360 1.00 94.75 94 THR A O 1
ATOM 728 N N . SER A 1 95 ? 6.086 4.576 6.433 1.00 93.44 95 SER A N 1
ATOM 729 C CA . SER A 1 95 ? 7.531 4.370 6.346 1.00 93.44 95 SER A CA 1
ATOM 730 C C . SER A 1 95 ? 7.904 3.040 5.679 1.00 93.44 95 SER A C 1
ATOM 732 O O . SER A 1 95 ? 7.061 2.296 5.159 1.00 93.44 95 SER A O 1
ATOM 734 N N . GLY A 1 96 ? 9.205 2.747 5.684 1.00 92.06 96 GLY A N 1
ATOM 735 C CA . GLY A 1 96 ? 9.784 1.525 5.143 1.00 92.06 96 GLY A CA 1
ATOM 736 C C . GLY A 1 96 ? 9.872 1.504 3.612 1.00 92.06 96 GLY A C 1
ATOM 737 O O . GLY A 1 96 ? 9.478 2.461 2.940 1.00 92.06 96 GLY A O 1
ATOM 738 N N . PRO A 1 97 ? 10.382 0.397 3.043 1.00 92.50 97 PRO A N 1
ATOM 739 C CA . PRO A 1 97 ? 10.521 0.240 1.600 1.00 92.50 97 PRO A CA 1
ATOM 740 C C . PRO A 1 97 ? 9.178 0.431 0.898 1.00 92.50 97 PRO A C 1
ATOM 742 O O . PRO A 1 97 ? 8.176 -0.196 1.266 1.00 92.50 97 PRO A O 1
ATOM 745 N N . LEU A 1 98 ? 9.159 1.298 -0.115 1.00 94.94 98 LEU A N 1
ATOM 746 C CA . LEU A 1 98 ? 7.960 1.645 -0.881 1.00 94.94 98 LEU A CA 1
ATOM 747 C C . LEU A 1 98 ? 6.786 2.178 -0.036 1.00 94.94 98 LEU A C 1
ATOM 749 O O . LEU A 1 98 ? 5.643 2.104 -0.479 1.00 94.94 98 LEU A O 1
ATOM 753 N N . CYS A 1 99 ? 7.028 2.684 1.178 1.00 95.50 99 CYS A N 1
ATOM 754 C CA . CYS A 1 99 ? 5.994 3.218 2.078 1.00 95.50 99 CYS A CA 1
ATOM 755 C C . CYS A 1 99 ? 4.925 2.196 2.502 1.00 95.50 99 CYS A C 1
ATOM 757 O O . CYS A 1 99 ? 3.769 2.546 2.757 1.00 95.50 99 CYS A O 1
ATOM 759 N N . LYS A 1 100 ? 5.291 0.909 2.556 1.00 93.81 100 LYS A N 1
ATOM 760 C CA . LYS A 1 100 ? 4.380 -0.192 2.920 1.00 93.81 100 LYS A CA 1
ATOM 761 C C . LYS A 1 100 ? 3.983 -0.187 4.394 1.00 93.81 100 LYS A C 1
ATOM 763 O O . LYS A 1 100 ? 2.934 -0.730 4.742 1.00 93.81 100 LYS A O 1
ATOM 768 N N . VAL A 1 101 ? 4.820 0.372 5.262 1.00 93.12 101 VAL A N 1
ATOM 769 C CA . VAL A 1 101 ? 4.589 0.372 6.706 1.00 93.12 101 VAL A CA 1
ATOM 770 C C . VAL A 1 101 ? 3.718 1.564 7.063 1.00 93.12 101 VAL A C 1
ATOM 772 O O . VAL A 1 101 ? 3.964 2.677 6.616 1.00 93.12 101 VAL A O 1
ATOM 775 N N . VAL A 1 102 ? 2.696 1.327 7.879 1.00 93.44 102 VAL A N 1
ATOM 776 C CA . VAL A 1 102 ? 1.905 2.384 8.509 1.00 93.44 102 VAL A CA 1
ATOM 777 C C . VAL A 1 102 ? 2.348 2.446 9.960 1.00 93.44 102 VAL A C 1
ATOM 779 O O . VAL A 1 102 ? 2.095 1.499 10.706 1.00 93.44 102 VAL A O 1
ATOM 782 N N . ASP A 1 103 ? 3.027 3.522 10.347 1.00 91.69 103 ASP A N 1
ATOM 783 C CA . ASP A 1 103 ? 3.794 3.592 11.599 1.00 91.69 103 ASP A CA 1
ATOM 784 C C . ASP A 1 103 ? 2.912 3.309 12.817 1.00 91.69 103 ASP A C 1
ATOM 786 O O . ASP A 1 103 ? 3.220 2.471 13.661 1.00 91.69 103 ASP A O 1
ATOM 790 N N . GLU A 1 104 ? 1.732 3.925 12.846 1.00 89.06 104 GLU A N 1
ATOM 791 C CA . GLU A 1 104 ? 0.760 3.762 13.928 1.00 89.06 104 GLU A CA 1
ATOM 792 C C . GLU A 1 104 ? 0.086 2.375 13.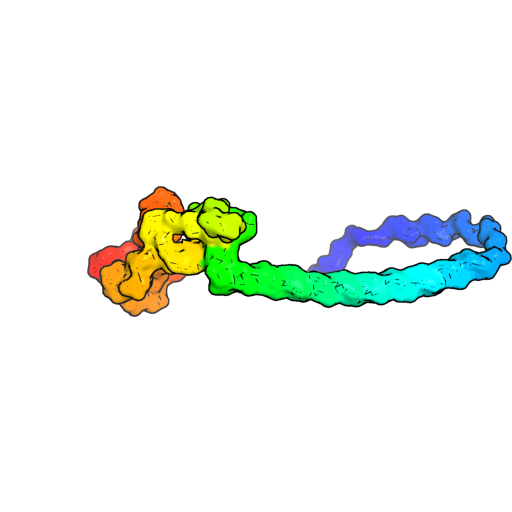961 1.00 89.06 104 GLU A C 1
ATOM 794 O O . GLU A 1 104 ? -0.651 2.070 14.901 1.00 89.06 104 GLU A O 1
ATOM 799 N N . CYS A 1 105 ? 0.283 1.548 12.930 1.00 89.12 105 CYS A N 1
ATOM 800 C CA . CYS A 1 105 ? -0.244 0.186 12.850 1.00 89.12 105 CYS A CA 1
ATOM 801 C C . CYS A 1 105 ? 0.784 -0.889 13.223 1.00 89.12 105 CYS A C 1
ATOM 803 O O . CYS A 1 105 ? 0.389 -2.046 13.392 1.00 89.12 105 CYS A O 1
ATOM 805 N N . VAL A 1 106 ? 2.073 -0.545 13.335 1.00 86.88 106 VAL A N 1
ATOM 806 C CA . VAL A 1 106 ? 3.131 -1.496 13.722 1.00 86.88 106 VAL A CA 1
ATOM 807 C C . VAL A 1 106 ? 2.855 -2.027 15.128 1.00 86.88 106 VAL A C 1
ATOM 809 O O . VAL A 1 106 ? 2.794 -3.240 15.340 1.00 86.88 106 VAL A O 1
ATOM 812 N N . ASP A 1 107 ? 2.526 -1.131 16.057 1.00 77.81 107 ASP A N 1
ATOM 813 C CA . ASP A 1 107 ? 2.027 -1.473 17.386 1.00 77.81 107 ASP A CA 1
ATOM 814 C C . ASP A 1 107 ? 0.520 -1.784 17.343 1.00 77.81 107 ASP A C 1
ATOM 816 O O . ASP A 1 107 ? -0.310 -1.050 17.879 1.00 77.81 107 ASP A O 1
ATOM 820 N N . LYS A 1 108 ? 0.133 -2.898 16.702 1.00 60.81 108 LYS A N 1
ATOM 821 C CA . LYS A 1 108 ? -1.282 -3.315 16.528 1.00 60.81 108 LYS A CA 1
ATOM 822 C C . LYS A 1 108 ? -2.116 -3.232 17.814 1.00 60.81 108 LYS A C 1
ATOM 824 O O . LYS A 1 108 ? -3.295 -2.875 17.776 1.00 60.81 108 LYS A O 1
ATOM 829 N N . SER A 1 109 ? -1.501 -3.536 18.958 1.00 61.50 109 SER A N 1
ATOM 830 C CA . SER A 1 109 ? -2.182 -3.546 20.254 1.00 61.50 109 SER A CA 1
ATOM 831 C C . SER A 1 109 ? -2.537 -2.151 20.782 1.00 61.50 109 SER A C 1
ATOM 833 O O . SER A 1 109 ? -3.424 -2.056 21.630 1.00 61.50 109 SER A O 1
ATOM 835 N N . SER A 1 110 ? -1.884 -1.079 20.321 1.00 67.94 110 SER A N 1
ATOM 836 C CA . SER A 1 110 ? -2.071 0.266 20.884 1.00 67.94 110 SER A CA 1
ATOM 837 C C . SER A 1 110 ? -3.220 1.030 20.214 1.00 67.94 110 SER A C 1
ATOM 839 O O . SER A 1 110 ? -4.012 1.686 20.897 1.00 67.94 110 SER A O 1
ATOM 841 N N . LYS A 1 111 ? -3.377 0.910 18.886 1.00 80.38 111 LYS A N 1
ATOM 842 C CA . LYS A 1 111 ? -4.345 1.723 18.131 1.00 80.38 111 LYS A CA 1
ATOM 843 C C . LYS A 1 111 ? -5.703 1.051 17.932 1.00 80.38 111 LYS A C 1
ATOM 845 O O . LYS A 1 111 ? -6.713 1.570 18.423 1.00 80.38 111 LYS A O 1
ATOM 850 N N . CYS A 1 112 ? -5.738 -0.089 17.240 1.00 85.88 112 CYS A N 1
ATOM 851 C CA . CYS A 1 112 ? -6.985 -0.771 16.867 1.00 85.88 112 CYS A CA 1
ATOM 852 C C . CYS A 1 112 ? -7.367 -1.930 17.795 1.00 85.88 112 CYS A C 1
ATOM 854 O O . CYS A 1 112 ? -8.495 -2.408 17.725 1.00 85.88 112 CYS A O 1
ATOM 856 N N . GLY A 1 113 ? -6.477 -2.325 18.709 1.00 82.19 113 GLY A N 1
ATOM 857 C CA . GLY A 1 113 ? -6.695 -3.453 19.613 1.00 82.19 113 GLY A CA 1
ATOM 858 C C . GLY A 1 113 ? -6.487 -4.806 18.924 1.00 82.19 113 GLY A C 1
ATOM 859 O O . GLY A 1 113 ? -6.041 -4.881 17.784 1.00 82.19 113 GLY A O 1
ATOM 860 N N . SER A 1 114 ? -6.801 -5.889 19.640 1.00 74.31 114 SER A N 1
ATOM 861 C CA . SER A 1 114 ? -6.611 -7.276 19.168 1.00 74.31 114 SER A CA 1
ATOM 862 C C . SER A 1 114 ? -7.901 -7.920 18.633 1.00 74.31 114 SER A C 1
ATOM 864 O O . SER A 1 114 ? -8.036 -9.144 18.636 1.00 74.31 114 SER A O 1
ATOM 866 N N . GLY A 1 115 ? -8.884 -7.107 18.225 1.00 75.12 115 GLY A N 1
ATOM 867 C CA . GLY A 1 115 ? -10.124 -7.599 17.621 1.00 75.12 115 GLY A CA 1
ATOM 868 C C . GLY A 1 115 ? -9.838 -8.368 16.328 1.00 75.12 115 GLY A C 1
ATOM 869 O O . GLY A 1 115 ? -9.007 -7.950 15.531 1.00 75.12 115 GLY A O 1
ATOM 870 N N . LYS A 1 116 ? -10.509 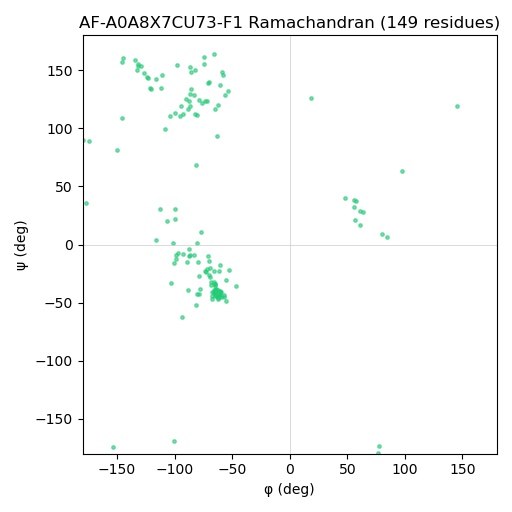-9.506 16.116 1.00 80.25 116 LYS A N 1
ATOM 871 C CA . LYS A 1 116 ? -10.280 -10.348 14.926 1.00 80.25 116 LYS A CA 1
ATOM 872 C C . LYS A 1 116 ? -10.837 -9.745 13.636 1.00 80.25 116 LYS A C 1
ATOM 874 O O . LYS A 1 116 ? -10.368 -10.113 12.571 1.00 80.25 116 LYS A O 1
ATOM 879 N N . ASP A 1 117 ? -11.831 -8.868 13.747 1.00 89.38 117 ASP A N 1
ATOM 880 C CA . ASP A 1 117 ? -12.545 -8.249 12.629 1.00 89.38 117 ASP A CA 1
ATOM 881 C C . ASP A 1 117 ? -12.181 -6.771 12.425 1.00 89.38 117 ASP A C 1
ATOM 883 O O . ASP A 1 117 ? -12.953 -6.023 11.820 1.00 89.38 117 ASP A O 1
ATOM 887 N N . VAL A 1 118 ? -11.021 -6.342 12.947 1.00 90.06 118 VAL A N 1
ATOM 888 C CA . VAL A 1 118 ? -10.507 -4.979 12.794 1.00 90.06 118 VAL A CA 1
ATOM 889 C C . VAL A 1 118 ? -9.134 -4.957 12.125 1.00 90.06 118 VAL A C 1
ATOM 891 O O . VAL A 1 118 ? -8.215 -5.679 12.506 1.00 90.06 118 VAL A O 1
ATOM 894 N N . HIS A 1 119 ? -8.978 -4.047 11.170 1.00 90.88 119 HIS A N 1
ATOM 895 C CA . HIS A 1 119 ? -7.745 -3.808 10.433 1.00 90.88 119 HIS A CA 1
ATOM 896 C C . HIS A 1 119 ? -7.287 -2.375 10.624 1.00 90.88 119 HIS A C 1
ATOM 898 O O . HIS A 1 119 ? -8.069 -1.434 10.491 1.00 90.88 119 HIS A O 1
ATOM 904 N N . CYS A 1 120 ? -6.001 -2.209 10.904 1.00 91.12 120 CYS A N 1
ATOM 905 C CA . CYS A 1 120 ? -5.362 -0.905 10.891 1.00 91.12 120 CYS A CA 1
ATOM 906 C C . CYS A 1 120 ? -4.893 -0.610 9.466 1.00 91.12 120 CYS A C 1
ATOM 908 O O . CYS A 1 120 ? -4.097 -1.365 8.909 1.00 91.12 120 CYS A O 1
ATOM 910 N N . VAL A 1 121 ? -5.413 0.459 8.869 1.00 91.62 121 VAL A N 1
ATOM 911 C CA . VAL A 1 121 ? -5.105 0.866 7.492 1.00 91.62 121 VAL A CA 1
ATOM 912 C C . VAL A 1 121 ? -4.773 2.350 7.450 1.00 91.62 121 VAL A C 1
ATOM 914 O O . VAL A 1 121 ? -5.264 3.114 8.276 1.00 91.62 121 VAL A O 1
ATOM 917 N N . PHE A 1 122 ? -3.982 2.786 6.477 1.00 93.75 122 PHE A N 1
ATOM 918 C CA . PHE A 1 122 ? -3.749 4.211 6.257 1.00 93.75 122 PHE A CA 1
ATOM 919 C C . PHE A 1 122 ? -4.881 4.823 5.427 1.00 93.75 122 PHE A C 1
ATOM 921 O O . PHE A 1 122 ? -5.237 4.308 4.365 1.00 93.75 122 PHE A O 1
ATOM 928 N N . ASP A 1 123 ? -5.460 5.919 5.909 1.00 93.69 123 ASP A N 1
ATOM 929 C CA . ASP A 1 123 ? -6.439 6.704 5.166 1.00 93.69 123 ASP A CA 1
ATOM 930 C C . ASP A 1 123 ? -5.738 7.865 4.460 1.00 93.69 123 ASP A C 1
ATOM 932 O O . ASP A 1 123 ? -5.277 8.801 5.106 1.00 93.69 123 ASP A O 1
ATOM 936 N N . ILE A 1 124 ? -5.664 7.810 3.128 1.00 91.06 124 ILE A N 1
ATOM 937 C CA . ILE A 1 124 ? -4.959 8.821 2.321 1.00 91.06 124 ILE A CA 1
ATOM 938 C C . ILE A 1 124 ? -5.612 10.209 2.371 1.00 91.06 124 ILE A C 1
ATOM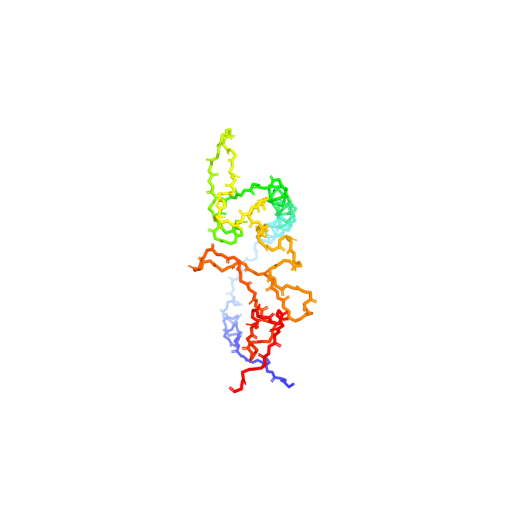 940 O O . ILE A 1 124 ? -4.945 11.198 2.088 1.00 91.06 124 ILE A O 1
ATOM 944 N N . VAL A 1 125 ? -6.907 10.290 2.700 1.00 91.06 125 VAL A N 1
ATOM 945 C CA . VAL A 1 125 ? -7.642 11.563 2.778 1.00 91.06 125 VAL A CA 1
ATOM 946 C C . VAL A 1 125 ? -7.357 12.248 4.109 1.00 91.06 125 VAL A C 1
ATOM 948 O O . VAL A 1 125 ? -7.138 13.454 4.156 1.00 91.06 125 VAL A O 1
ATOM 951 N N . SER A 1 126 ? -7.343 11.469 5.189 1.00 90.00 126 SER A N 1
ATOM 952 C CA . SER A 1 126 ? -7.074 11.952 6.544 1.00 90.00 126 SER A CA 1
ATOM 953 C C . SER A 1 126 ? -5.581 11.984 6.890 1.00 90.00 126 SER A C 1
ATOM 955 O O . SER A 1 126 ? -5.234 12.484 7.959 1.00 90.00 126 SER A O 1
ATOM 957 N N . GLU A 1 127 ? -4.731 11.410 6.030 1.00 90.25 127 GLU A N 1
ATOM 958 C CA . GLU A 1 127 ? -3.283 11.203 6.198 1.00 90.25 127 GLU A CA 1
ATOM 959 C C . GLU A 1 127 ? -2.901 10.587 7.551 1.00 90.25 127 GLU A C 1
ATOM 961 O O . GLU A 1 127 ? -1.946 10.998 8.208 1.00 90.25 127 GLU A O 1
ATOM 966 N N . LYS A 1 128 ? -3.702 9.621 8.011 1.00 90.88 128 LYS A N 1
ATOM 967 C CA . LYS A 1 128 ? -3.559 8.988 9.329 1.00 90.88 128 LYS A CA 1
ATOM 968 C C . LYS A 1 128 ? -3.952 7.527 9.272 1.00 90.88 128 LYS A C 1
ATOM 970 O O . LYS A 1 128 ? -4.775 7.127 8.445 1.00 90.88 128 LYS A O 1
ATOM 975 N N . ALA A 1 129 ? -3.444 6.731 10.212 1.00 91.06 129 ALA A N 1
ATOM 976 C CA . ALA A 1 129 ? -3.964 5.383 10.363 1.00 91.06 129 ALA A CA 1
ATOM 977 C C . ALA A 1 129 ? -5.385 5.405 10.950 1.00 91.06 129 ALA A C 1
ATOM 979 O O . ALA A 1 129 ? -5.692 6.159 11.879 1.00 91.06 129 ALA A O 1
ATOM 980 N N . VAL A 1 130 ? -6.252 4.547 10.430 1.00 91.56 130 VAL A N 1
ATOM 981 C CA . VAL A 1 130 ? -7.638 4.369 10.859 1.00 91.56 130 VAL A CA 1
ATOM 982 C C . VAL A 1 130 ? -7.930 2.885 11.036 1.00 91.56 130 VAL A C 1
ATOM 984 O O . VAL A 1 130 ? -7.357 2.031 10.362 1.00 91.56 130 VAL A O 1
ATOM 987 N N . CYS A 1 131 ? -8.844 2.574 11.947 1.00 91.75 131 CYS A N 1
ATOM 988 C CA . CYS A 1 131 ? -9.291 1.208 12.178 1.00 91.75 131 CYS A CA 1
ATOM 989 C C . CYS A 1 131 ? -10.555 0.957 11.358 1.00 91.75 131 CYS A C 1
ATOM 991 O O . CYS A 1 131 ? -11.564 1.643 11.548 1.00 91.75 131 CYS A O 1
ATOM 993 N N . LYS A 1 132 ? -10.502 -0.006 10.439 1.00 91.31 132 LYS A N 1
ATOM 994 C CA . LYS A 1 132 ? -11.641 -0.426 9.619 1.00 91.31 132 LYS A CA 1
ATOM 995 C C . LYS A 1 132 ? -12.081 -1.824 10.012 1.00 91.31 132 LYS A C 1
ATOM 997 O O . LYS A 1 132 ? -11.265 -2.659 10.379 1.00 91.31 132 LYS A O 1
ATOM 1002 N N . CYS A 1 133 ? -13.381 -2.053 9.932 1.00 92.31 133 CYS A N 1
ATOM 1003 C CA . CYS A 1 133 ? -13.959 -3.370 10.129 1.00 92.31 133 CYS A CA 1
ATOM 1004 C C . CYS A 1 133 ? -13.932 -4.153 8.819 1.00 92.31 133 CYS A C 1
ATOM 1006 O O . CYS A 1 133 ? -14.090 -3.545 7.759 1.00 92.31 133 CYS A O 1
ATOM 1008 N N . ASP A 1 134 ? -13.793 -5.476 8.899 1.00 90.94 134 ASP A N 1
ATOM 1009 C CA . ASP A 1 134 ? -13.984 -6.359 7.735 1.00 90.94 134 ASP A CA 1
ATOM 1010 C C . ASP A 1 134 ? -15.373 -6.178 7.117 1.00 90.94 134 ASP A C 1
ATOM 1012 O O . ASP A 1 134 ? -15.546 -6.086 5.903 1.00 90.94 134 ASP A O 1
ATOM 1016 N N . ASP A 1 135 ? -16.380 -6.101 7.984 1.00 89.81 135 ASP A N 1
ATOM 1017 C CA . ASP A 1 135 ? -17.763 -5.915 7.582 1.00 89.81 135 ASP A CA 1
ATOM 1018 C C . ASP A 1 135 ? -18.090 -4.423 7.457 1.00 89.81 135 ASP A C 1
ATOM 1020 O O . ASP A 1 135 ? -18.103 -3.680 8.442 1.00 89.81 135 ASP A O 1
ATOM 1024 N N . SER A 1 136 ? -18.417 -4.000 6.235 1.00 85.56 136 SER A N 1
ATOM 1025 C CA . SER A 1 136 ? -18.850 -2.632 5.916 1.00 85.56 136 SER A CA 1
ATOM 1026 C C . SER A 1 136 ? -20.131 -2.179 6.644 1.00 85.56 136 SER A C 1
ATOM 1028 O O . SER A 1 136 ? -20.399 -0.976 6.760 1.00 85.56 136 SER A O 1
ATOM 1030 N N . SER A 1 137 ? -20.914 -3.123 7.175 1.00 87.50 137 SER A N 1
ATOM 1031 C CA . SER A 1 137 ? -22.116 -2.876 7.985 1.00 87.50 137 SER A CA 1
ATOM 1032 C C . SER A 1 137 ? -21.782 -2.528 9.437 1.00 87.50 137 SER A C 1
ATOM 1034 O O . SER A 1 137 ? -22.636 -2.017 10.170 1.00 87.50 137 SER A O 1
ATOM 1036 N N . LYS A 1 138 ? -20.541 -2.784 9.864 1.00 90.12 138 LYS A N 1
ATOM 1037 C CA . LYS A 1 138 ? -20.049 -2.470 11.202 1.00 90.12 138 LYS A CA 1
ATOM 1038 C C . LYS A 1 138 ? -19.264 -1.161 11.209 1.00 90.12 138 LYS A C 1
ATOM 1040 O O . LYS A 1 138 ? -18.693 -0.727 10.211 1.00 90.12 138 LYS A O 1
ATOM 1045 N N . LYS A 1 139 ? -19.230 -0.515 12.368 1.00 90.81 139 LYS A N 1
ATOM 1046 C CA . LYS A 1 139 ? -18.365 0.626 12.664 1.00 90.81 139 LYS A CA 1
ATOM 1047 C C . LYS A 1 139 ? -17.390 0.239 13.763 1.00 90.81 139 LYS A C 1
ATOM 1049 O O . LYS A 1 139 ? -17.753 -0.474 14.698 1.00 90.81 139 LYS A O 1
ATOM 1054 N N . PHE A 1 140 ? -16.162 0.728 13.641 1.00 91.44 140 PHE A N 1
ATOM 1055 C CA . PHE A 1 140 ? -15.171 0.566 14.689 1.00 91.44 140 PHE A CA 1
ATOM 1056 C C . PHE A 1 140 ? -15.534 1.451 15.883 1.00 91.44 140 PHE A C 1
ATOM 1058 O O . PHE A 1 140 ? -15.691 2.666 15.748 1.00 91.44 140 PHE A O 1
ATOM 1065 N N . ASP A 1 141 ? -15.670 0.830 17.046 1.00 89.25 141 ASP A N 1
ATOM 1066 C CA . ASP A 1 141 ? -15.913 1.484 18.322 1.00 89.25 141 ASP A CA 1
ATOM 1067 C C . ASP A 1 141 ? -14.558 1.749 18.997 1.00 89.25 141 ASP A C 1
ATOM 1069 O O . ASP A 1 141 ? -13.839 0.827 19.385 1.00 89.25 141 ASP A O 1
ATOM 1073 N N . THR A 1 142 ? -14.184 3.025 19.112 1.00 87.88 142 THR A N 1
ATOM 1074 C CA . THR A 1 142 ? -12.869 3.448 19.622 1.00 87.88 142 THR A CA 1
ATOM 1075 C C . THR A 1 142 ? -12.677 3.191 21.116 1.00 87.88 142 THR A C 1
ATOM 1077 O O . THR A 1 142 ? -11.528 3.134 21.559 1.00 87.88 142 THR A O 1
ATOM 1080 N N . ILE A 1 143 ? -13.768 3.023 21.872 1.00 85.12 143 ILE A N 1
ATOM 1081 C CA . ILE A 1 143 ? -13.764 2.794 23.323 1.00 85.12 143 ILE A CA 1
ATOM 1082 C C . ILE A 1 143 ? -13.494 1.319 23.600 1.00 85.12 143 ILE A C 1
ATOM 1084 O O . ILE A 1 143 ? -12.593 0.970 24.356 1.00 85.12 143 ILE A O 1
ATOM 1088 N N . THR A 1 144 ? -14.266 0.445 22.961 1.00 86.94 144 THR A N 1
ATOM 1089 C CA . THR A 1 144 ? -14.168 -1.006 23.156 1.00 86.94 144 THR A CA 1
ATOM 1090 C C . THR A 1 144 ? -13.145 -1.665 22.247 1.00 86.94 144 THR A C 1
ATOM 1092 O O . THR A 1 144 ? -12.834 -2.834 22.451 1.00 86.94 144 THR A O 1
ATOM 1095 N N . LYS A 1 145 ? -12.615 -0.928 21.260 1.00 88.19 145 LYS A N 1
ATOM 1096 C CA . LYS A 1 145 ? -11.664 -1.421 20.255 1.00 88.19 145 LYS A CA 1
ATOM 1097 C C . LYS A 1 145 ? -12.210 -2.640 19.500 1.00 88.19 145 LYS A C 1
ATOM 1099 O O . LYS A 1 145 ? -11.485 -3.587 1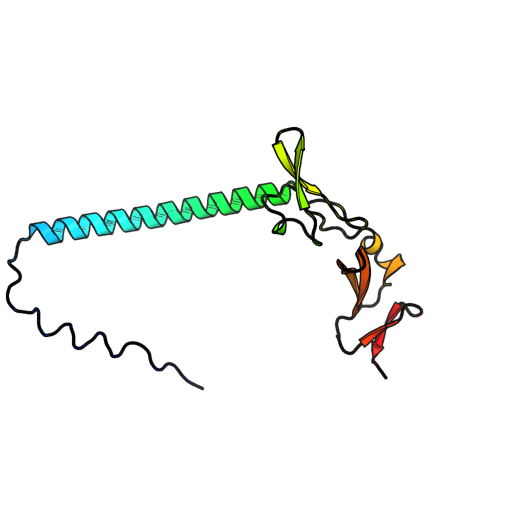9.211 1.00 88.19 145 LYS A O 1
ATOM 1104 N N . THR A 1 146 ? -13.510 -2.621 19.205 1.00 88.25 146 THR A N 1
ATOM 1105 C CA . THR A 1 146 ? -14.216 -3.705 18.504 1.00 88.25 146 THR A CA 1
ATOM 1106 C C . THR A 1 146 ? -15.124 -3.160 17.415 1.00 88.25 146 THR A C 1
ATOM 1108 O O . THR A 1 146 ? -15.516 -1.994 17.429 1.00 88.25 146 THR A O 1
ATOM 1111 N N . CYS A 1 147 ? -15.470 -4.011 16.458 1.00 90.12 147 CYS A N 1
ATOM 1112 C CA . CYS A 1 147 ? -16.406 -3.677 15.399 1.00 90.12 147 CYS A CA 1
ATOM 1113 C C . CYS A 1 147 ? -17.836 -4.025 15.806 1.00 90.12 147 CYS A C 1
ATOM 1115 O O . CYS A 1 147 ? -18.142 -5.160 16.173 1.00 90.12 147 CYS A O 1
ATOM 1117 N N . ARG A 1 148 ? -18.733 -3.039 15.731 1.00 87.62 148 ARG A N 1
ATOM 1118 C CA . ARG A 1 148 ? -20.135 -3.170 16.150 1.00 87.62 148 ARG A CA 1
ATOM 1119 C C . ARG A 1 148 ? -21.075 -2.829 15.009 1.00 87.62 148 ARG A C 1
ATOM 1121 O O . ARG A 1 148 ? -20.780 -1.940 14.214 1.00 87.62 148 ARG A O 1
ATOM 1128 N N . GLY A 1 149 ? -22.197 -3.543 14.922 1.00 82.75 149 GLY A N 1
ATOM 1129 C CA . GLY A 1 149 ? -23.226 -3.267 13.921 1.00 82.75 149 GLY A CA 1
ATOM 1130 C C . GLY A 1 149 ? -23.747 -1.835 14.034 1.00 82.75 149 GLY A C 1
ATOM 1131 O O . GLY A 1 149 ? -23.821 -1.280 15.131 1.00 82.75 149 GLY A O 1
ATOM 1132 N N . LYS A 1 150 ? -24.095 -1.230 12.895 1.00 71.25 150 LYS A N 1
ATOM 1133 C CA . LYS A 1 150 ? -24.939 -0.032 12.893 1.00 71.25 150 LYS A CA 1
ATOM 1134 C C . LYS A 1 150 ? -26.318 -0.435 13.428 1.00 71.25 150 LYS A C 1
ATOM 1136 O O . LYS A 1 150 ? -26.961 -1.288 12.824 1.00 71.25 150 LYS A O 1
ATOM 1141 N N . PHE A 1 151 ? -26.710 0.127 14.568 1.00 59.91 151 PHE A N 1
ATOM 1142 C CA . PHE A 1 151 ? -28.095 0.094 15.036 1.00 59.91 151 PHE A CA 1
ATOM 1143 C C . PHE A 1 151 ? -28.959 1.008 14.166 1.00 59.91 151 PHE A C 1
ATOM 1145 O O . PHE A 1 151 ? -28.426 2.060 13.732 1.00 59.91 151 PHE A O 1
#

Mean predicted aligned error: 14.29 Å

pLDDT: mean 79.12, std 18.4, range [34.22, 96.88]

Organism: NCBI:txid2747483

Nearest PDB structures (foldseek):
  7pfp-assembly1_C  TM=4.511E-01  e=3.321E-02  Homo sapiens
  4xbm-assembly2_B  TM=4.131E-01  e=4.334E-02  Homo sapiens
  6so0-assembly1_A  TM=5.561E-01  e=6.390E+00  Homo sapiens
  5hbf-assembly3_A  TM=3.092E-01  e=1.477E+00  Homo sapiens

Solvent-accessible surface area (backbone atoms only — not comparable to full-atom values): 9026 Å² total; per-residue (Å²): 135,89,81,88,84,88,89,71,89,76,67,77,74,74,73,76,80,78,84,80,86,77,83,91,56,71,72,62,56,59,56,48,54,56,50,54,56,52,49,56,54,49,54,54,54,51,53,57,52,49,54,51,52,57,48,54,54,50,50,38,48,73,72,22,32,36,92,42,41,86,63,17,34,82,80,14,40,48,39,75,48,81,92,77,42,32,31,40,50,50,47,74,62,3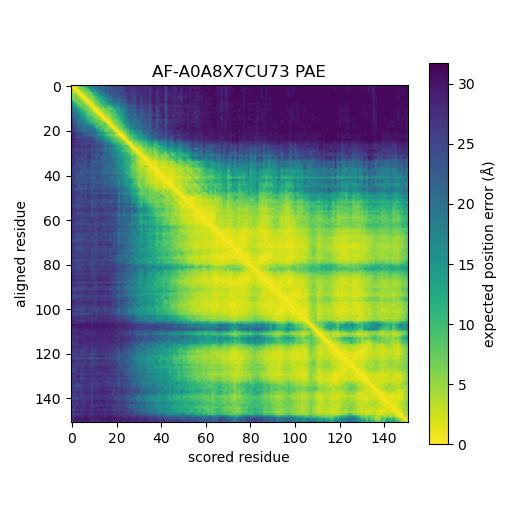3,34,69,63,25,18,68,38,43,57,67,45,71,52,40,70,76,67,44,36,85,39,91,53,53,43,68,42,74,36,76,89,77,55,37,72,44,58,41,35,77,49,86,67,32,44,60,36,85,87,80,32,39,63,40,72,70,128

Foldseek 3Di:
DDDDDDPDPPPPPVPPPPPPDDPPDVVVVVVVVVVVVVVVVVVVVVVVVVVVVVVVQVVCQVVLFDDAQVSAPLSWGFDQDPPRTTHTDEQPQFDDRSRPRRNVCVPVCPFLHPEPQWDFDADSVVRHTDIDGVDPQWDQDRVVSYTDGDD

Sequence (151 aa):
MTRKIFVHTCAFVFLFVISQNIPTSGALADNLEEASSKISILESLIDENRVIHDLEESVLKANGQCNQDSDCYHAGKCVTKENDIKECECRNGTSGPLCKVVDECVDKSSKCGSGKDVHCVFDIVSEKAVCKCDDSSKKFDTITKTCRGKF